Protein AF-A0A1Y2HEK4-F1 (afdb_monomer)

Solvent-accessible surface area (backbone atoms only — not comparable to full-atom values): 7954 Å² total; per-residue (Å²): 134,80,75,84,82,74,80,84,66,57,90,97,34,65,70,44,78,44,82,61,94,47,94,80,39,72,52,54,42,52,39,34,31,44,57,78,89,60,21,28,31,39,42,86,86,43,92,72,69,44,76,23,45,48,81,80,39,46,39,57,55,43,37,32,56,75,63,32,31,31,83,88,78,17,40,64,59,82,72,57,78,45,77,47,75,40,77,90,76,70,33,42,28,27,28,36,86,84,78,69,44,76,39,55,39,51,69,93,55,101,66,96,61,96,49,65,60,35,50,44,32,60,46,44,66,67,54,75,70,57,131

pLDDT: mean 90.43, std 11.0, range [39.25, 98.5]

Organism: NCBI:txid765915

Nearest PDB structures (foldseek):
  7ycx-assembly1_7  TM=5.242E-01  e=2.671E+00  Sus scrofa
  6uq0-assembly1_I  TM=5.332E-01  e=7.698E+00  Saccharomyces cerevisiae S288C
  8hmf-assembly1_D  TM=2.528E-01  e=4.677E+00  Tetrahymena thermophila

Radius of gyration: 17.5 Å; Cα contacts (8 Å, |Δi|>4): 211; chains: 1; bounding box: 34×33×52 Å

Secondary structure (DSSP, 8-state):
------PPPPTT--EEEPPPSSTT-SSS-SEEE--GGG-EEEESSSSS-EEEETTTTHHHHHHHHHS-B-TTTSSBPP--S-EEEETTTTEEEEE-TTT--EEE-S-SS----SSTTHHHHHHHHHHTT--

Structure (mmCIF, N/CA/C/O backbone):
data_AF-A0A1Y2HEK4-F1
#
_entry.id   AF-A0A1Y2HEK4-F1
#
loop_
_atom_site.group_PDB
_atom_site.id
_atom_site.type_symbol
_atom_site.label_atom_id
_atom_site.label_alt_id
_atom_site.label_comp_id
_atom_site.label_asym_id
_atom_site.label_entity_id
_atom_site.label_seq_id
_atom_site.pdbx_PDB_ins_code
_atom_site.Cartn_x
_atom_site.Cartn_y
_atom_site.Cartn_z
_ato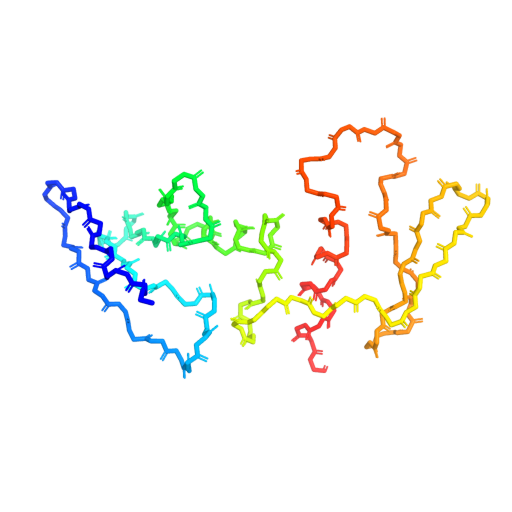m_site.occupancy
_atom_site.B_iso_or_equiv
_atom_site.auth_seq_id
_atom_site.auth_comp_id
_atom_site.auth_asym_id
_atom_site.auth_atom_id
_atom_site.pdbx_PDB_model_num
ATOM 1 N N . MET A 1 1 ? 0.421 -23.798 14.516 1.00 39.25 1 MET A N 1
ATOM 2 C CA . MET A 1 1 ? -0.186 -23.308 15.768 1.00 39.25 1 MET A CA 1
ATOM 3 C C . MET A 1 1 ? 0.133 -21.825 15.873 1.00 39.25 1 MET A C 1
ATOM 5 O O . MET A 1 1 ? 1.225 -21.485 16.291 1.00 39.25 1 MET A O 1
ATOM 9 N N . HIS A 1 2 ? -0.739 -20.948 15.365 1.00 45.09 2 HIS A N 1
ATOM 10 C CA . HIS A 1 2 ? -0.623 -19.518 15.661 1.00 45.09 2 HIS A CA 1
ATOM 11 C C . HIS A 1 2 ? -1.298 -19.328 17.012 1.00 45.09 2 HIS A C 1
ATOM 13 O O . HIS A 1 2 ? -2.526 -19.364 17.099 1.00 45.09 2 HIS A O 1
ATOM 19 N N . GLU A 1 3 ? -0.486 -19.236 18.057 1.00 46.34 3 GLU A N 1
ATOM 20 C CA . GLU A 1 3 ? -0.937 -18.844 19.382 1.00 46.34 3 GLU A CA 1
ATOM 21 C C . GLU A 1 3 ? -1.770 -17.568 19.244 1.00 46.34 3 GLU A C 1
ATOM 23 O O . GLU A 1 3 ? -1.384 -16.616 18.558 1.00 46.34 3 GLU A O 1
ATOM 28 N N . SER A 1 4 ? -2.981 -17.589 19.787 1.00 62.91 4 SER A N 1
ATOM 29 C CA . SER A 1 4 ? -3.934 -16.493 19.669 1.00 62.91 4 SER A CA 1
ATOM 30 C C . SER A 1 4 ? -3.467 -15.312 20.516 1.00 62.91 4 SER A C 1
ATOM 32 O O . SER A 1 4 ? -3.939 -15.131 21.632 1.00 62.91 4 SER A O 1
ATOM 34 N N . TYR A 1 5 ? -2.544 -14.512 19.976 1.00 69.94 5 TYR A N 1
ATOM 35 C CA . TYR A 1 5 ? -2.108 -13.258 20.580 1.00 69.94 5 TYR A CA 1
ATOM 36 C C . TYR A 1 5 ? -3.322 -12.349 20.820 1.00 69.94 5 TYR A C 1
ATOM 38 O O . TYR A 1 5 ? -4.043 -11.955 19.889 1.00 69.94 5 TYR A O 1
ATOM 46 N N . VAL A 1 6 ? -3.559 -12.054 22.097 1.00 75.44 6 VAL A N 1
ATOM 47 C CA . VAL A 1 6 ? -4.526 -11.062 22.559 1.00 75.44 6 VAL A CA 1
ATOM 48 C C . VAL A 1 6 ? -3.716 -9.832 22.965 1.00 75.44 6 VAL A C 1
ATOM 50 O O . VAL A 1 6 ? -2.926 -9.924 23.902 1.00 75.44 6 VAL A O 1
ATOM 53 N N . PRO A 1 7 ? -3.857 -8.696 22.266 1.00 76.94 7 PRO A N 1
ATOM 54 C CA . PRO A 1 7 ? -3.111 -7.499 22.607 1.00 76.94 7 PRO A CA 1
ATOM 55 C C . PRO A 1 7 ? -3.595 -6.922 23.936 1.00 76.94 7 PRO A C 1
ATOM 57 O O . PRO A 1 7 ? -4.773 -7.016 24.281 1.00 76.94 7 PRO A O 1
ATOM 60 N N . GLU A 1 8 ? -2.695 -6.263 24.655 1.00 73.94 8 GLU A N 1
ATOM 61 C CA . GLU A 1 8 ? -3.034 -5.600 25.910 1.00 73.94 8 GLU A CA 1
ATOM 62 C C . GLU A 1 8 ? -4.029 -4.450 25.681 1.00 73.94 8 GLU A C 1
ATOM 64 O O . GLU A 1 8 ? -3.874 -3.605 24.784 1.00 73.94 8 GLU A O 1
ATOM 69 N N . ALA A 1 9 ? -5.073 -4.405 26.510 1.00 69.00 9 ALA A N 1
ATOM 70 C CA . ALA A 1 9 ? -6.017 -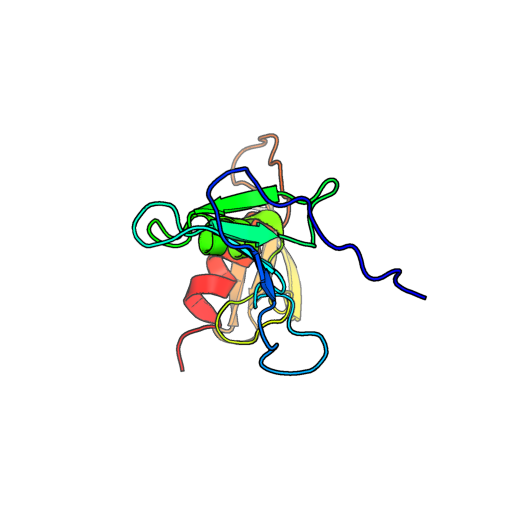3.299 26.519 1.00 69.00 9 ALA A CA 1
ATOM 71 C C . ALA A 1 9 ? -5.354 -2.059 27.140 1.00 69.00 9 ALA A C 1
ATOM 73 O O . ALA A 1 9 ? -4.778 -2.127 28.224 1.00 69.00 9 ALA A O 1
ATOM 74 N N . LYS A 1 10 ? -5.463 -0.897 26.482 1.00 68.88 10 LYS A N 1
ATOM 75 C CA . LYS A 1 10 ? -5.090 0.372 27.124 1.00 68.88 10 LYS A CA 1
ATOM 76 C C . LYS A 1 10 ? -6.151 0.730 28.177 1.00 68.88 10 LYS A C 1
ATOM 78 O O . LYS A 1 10 ? -7.342 0.622 27.857 1.00 68.88 10 LYS A O 1
ATOM 83 N N . PRO A 1 11 ? -5.762 1.210 29.375 1.00 66.25 11 PRO A N 1
ATOM 84 C CA . PRO A 1 11 ? -6.706 1.668 30.392 1.00 66.25 11 PRO A CA 1
ATOM 85 C C . PRO A 1 11 ? -7.710 2.673 29.812 1.00 66.25 11 PRO A C 1
ATOM 87 O O . PRO A 1 11 ? -7.324 3.609 29.113 1.00 66.25 11 PRO A O 1
ATOM 90 N N . GLY A 1 12 ? -9.002 2.457 30.064 1.00 70.00 12 GLY A N 1
ATOM 91 C CA . GLY A 1 12 ? -10.077 3.325 29.568 1.00 70.00 12 GLY A CA 1
ATOM 92 C C . GLY A 1 12 ? -10.452 3.139 28.091 1.00 70.00 12 GLY A C 1
ATOM 93 O O . GLY A 1 12 ? -11.235 3.927 27.565 1.00 70.00 12 GLY A O 1
ATOM 94 N N . THR A 1 13 ? -9.929 2.115 27.404 1.00 74.56 13 THR A N 1
ATOM 95 C CA . THR A 1 13 ? -10.353 1.767 26.040 1.00 74.56 13 THR A CA 1
ATOM 96 C C . THR A 1 13 ? -10.854 0.334 25.968 1.00 74.56 13 THR A C 1
ATOM 98 O O . THR A 1 13 ? -10.175 -0.592 26.402 1.00 74.56 13 THR A O 1
ATOM 101 N N . GLU A 1 14 ? -12.032 0.147 25.384 1.00 81.25 14 GLU A N 1
ATOM 102 C CA . GLU A 1 14 ? -12.569 -1.184 25.120 1.00 81.25 14 GLU A CA 1
ATOM 103 C C . GLU A 1 14 ? -11.818 -1.823 23.947 1.00 81.25 14 GLU A C 1
ATOM 105 O O . GLU A 1 14 ? -11.676 -1.209 22.882 1.00 81.25 14 GLU A O 1
ATOM 110 N N . LEU A 1 15 ? -11.308 -3.038 24.160 1.00 88.62 15 LEU A N 1
ATOM 111 C CA . LEU A 1 15 ? -10.680 -3.867 23.139 1.00 88.62 15 LEU A CA 1
ATOM 112 C C . LEU A 1 15 ? -11.737 -4.799 22.540 1.00 88.62 15 LEU A C 1
ATOM 114 O O . LEU A 1 15 ? -12.314 -5.622 23.242 1.00 88.62 15 LEU A O 1
ATOM 118 N N . ALA A 1 16 ? -11.951 -4.702 21.233 1.00 89.12 16 ALA A N 1
ATOM 119 C CA . ALA A 1 16 ? -12.940 -5.490 20.514 1.00 89.12 16 ALA A CA 1
ATOM 120 C C . ALA A 1 16 ? -12.279 -6.336 19.422 1.00 89.12 16 ALA A C 1
ATOM 122 O O . ALA A 1 16 ? -11.499 -5.830 18.602 1.00 89.12 16 ALA A O 1
ATOM 123 N N . ARG A 1 17 ? -12.637 -7.623 19.374 1.00 90.94 17 ARG A N 1
ATOM 124 C CA . ARG A 1 17 ? -12.243 -8.517 18.283 1.00 90.94 17 ARG A CA 1
ATOM 125 C C . ARG A 1 17 ? -13.180 -8.330 17.091 1.00 90.94 17 ARG A C 1
ATOM 127 O O . ARG A 1 17 ? -14.396 -8.353 17.240 1.00 90.94 17 ARG A O 1
ATOM 134 N N . GLY A 1 18 ? -12.616 -8.112 15.909 1.00 83.81 18 GLY A N 1
ATOM 135 C CA . GLY A 1 18 ? -13.356 -8.028 14.655 1.00 83.81 18 GLY A CA 1
ATOM 136 C C . GLY A 1 18 ? -13.553 -9.392 13.998 1.00 83.81 18 GLY A C 1
ATOM 137 O O . GLY A 1 18 ? -12.688 -10.262 14.088 1.00 83.81 18 GLY A O 1
ATOM 138 N N . GLU A 1 19 ? -14.666 -9.539 13.284 1.00 90.75 19 GLU A N 1
ATOM 139 C CA . GLU A 1 19 ? -14.893 -10.637 12.346 1.00 90.75 19 GLU A CA 1
ATOM 140 C C . GLU A 1 19 ? -14.198 -10.338 11.010 1.00 90.75 19 GLU A C 1
ATOM 142 O O . GLU A 1 19 ? -14.232 -9.205 10.517 1.00 90.75 19 GLU A O 1
ATOM 147 N N . LEU A 1 20 ? -13.522 -11.342 10.449 1.00 93.62 20 LEU A N 1
ATOM 148 C CA . LEU A 1 20 ? -12.879 -11.232 9.140 1.00 93.62 20 LEU A CA 1
ATOM 149 C C . LEU A 1 20 ? -13.923 -11.389 8.037 1.00 93.62 20 LEU A C 1
ATOM 151 O O . LEU A 1 20 ? -14.859 -12.167 8.179 1.00 93.62 20 LEU A O 1
ATOM 155 N N . ARG A 1 21 ? -13.719 -10.721 6.896 1.00 94.19 21 ARG A N 1
ATOM 156 C CA . ARG A 1 21 ? -14.613 -10.886 5.736 1.00 94.19 21 ARG A CA 1
ATOM 157 C C . ARG A 1 21 ? -14.564 -12.305 5.166 1.00 94.19 21 ARG A C 1
ATOM 159 O O . ARG A 1 21 ? -15.547 -12.775 4.609 1.00 94.19 21 ARG A O 1
ATOM 166 N N . PHE A 1 22 ? -13.401 -12.944 5.264 1.00 94.81 22 PHE A N 1
ATOM 167 C CA . PHE A 1 22 ? -13.133 -14.313 4.833 1.00 94.81 22 PHE A CA 1
ATOM 168 C C . PHE A 1 22 ? -11.839 -14.832 5.501 1.00 94.81 22 PHE A C 1
ATOM 170 O O . PHE A 1 22 ? -11.030 -14.028 5.992 1.00 94.81 22 PHE A O 1
ATOM 177 N N . PRO A 1 23 ? -11.601 -16.158 5.527 1.00 94.62 23 PRO A N 1
ATOM 178 C CA . PRO A 1 23 ? -10.352 -16.727 6.034 1.00 94.62 23 PRO A CA 1
ATOM 179 C C . PRO A 1 23 ? -9.126 -16.204 5.271 1.00 94.62 23 PRO A C 1
ATOM 181 O O . PRO A 1 23 ? -9.040 -16.337 4.056 1.00 94.62 23 PRO A O 1
ATOM 184 N N . GLY A 1 24 ? -8.163 -15.613 5.984 1.00 93.38 24 GLY A N 1
ATOM 185 C CA . GLY A 1 24 ? -6.944 -15.057 5.378 1.00 93.38 24 GLY A CA 1
ATOM 186 C C . GLY A 1 24 ? -7.023 -13.581 4.971 1.00 93.38 24 GLY A C 1
ATOM 187 O O . GLY A 1 24 ? -6.048 -13.062 4.441 1.00 93.38 24 GLY A O 1
ATOM 188 N N . ASP A 1 25 ? -8.124 -12.877 5.255 1.00 96.38 25 ASP A N 1
ATOM 189 C CA . ASP A 1 25 ? -8.239 -11.431 5.012 1.00 96.38 25 ASP A CA 1
ATOM 190 C C . ASP A 1 25 ? -7.202 -10.637 5.821 1.00 96.38 25 ASP A C 1
ATOM 192 O O . ASP A 1 25 ? -7.370 -10.406 7.017 1.00 96.38 25 ASP A O 1
ATOM 196 N N . LEU A 1 26 ? -6.120 -10.216 5.171 1.00 96.44 26 LEU A N 1
ATOM 197 C CA . LEU A 1 26 ? -5.004 -9.478 5.758 1.00 96.44 26 LEU A CA 1
ATOM 198 C C . LEU A 1 26 ? -5.336 -8.013 6.053 1.00 96.44 26 LEU A C 1
ATOM 200 O O . LEU A 1 26 ? -4.625 -7.394 6.842 1.00 96.44 26 LEU A O 1
ATOM 204 N N . TYR A 1 27 ? -6.388 -7.460 5.440 1.00 96.62 27 TYR A N 1
ATOM 205 C CA . TYR A 1 27 ? -6.742 -6.053 5.615 1.00 96.62 27 TYR A CA 1
ATOM 206 C C . TYR A 1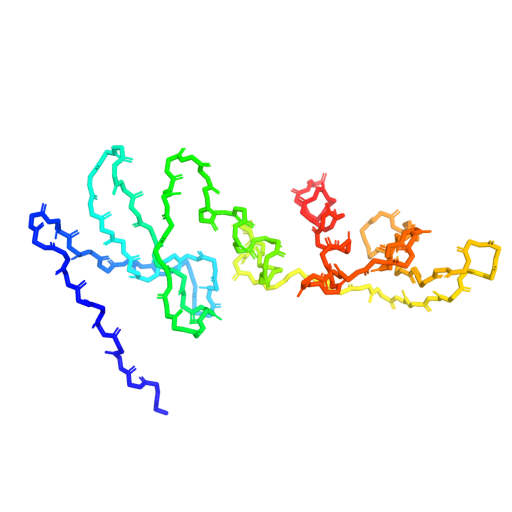 27 ? -7.653 -5.814 6.815 1.00 96.62 27 TYR A C 1
ATOM 208 O O . TYR A 1 27 ? -7.536 -4.784 7.472 1.00 96.62 27 TYR A O 1
ATOM 216 N N . THR A 1 28 ? -8.600 -6.712 7.089 1.00 95.94 28 THR A N 1
ATOM 217 C CA . THR A 1 28 ? -9.544 -6.480 8.186 1.00 95.94 28 THR A CA 1
ATOM 218 C C . THR A 1 28 ? -8.833 -6.619 9.533 1.00 95.94 28 THR A C 1
ATOM 220 O O . THR A 1 28 ? -8.288 -7.685 9.833 1.00 95.94 28 THR A O 1
ATOM 223 N N . PRO A 1 29 ? -8.847 -5.575 10.386 1.00 94.69 29 PRO A N 1
ATOM 224 C CA . PRO A 1 29 ? -8.191 -5.650 11.678 1.00 94.69 29 PRO A CA 1
ATOM 225 C C . PRO A 1 29 ? -8.920 -6.637 12.578 1.00 94.69 29 PRO A C 1
ATOM 227 O O . PRO A 1 29 ? -10.111 -6.471 12.869 1.00 94.69 29 PRO A O 1
ATOM 230 N N . LEU A 1 30 ? -8.170 -7.626 13.063 1.00 93.44 30 LEU A N 1
ATOM 231 C CA . LEU A 1 30 ? -8.668 -8.605 14.024 1.00 93.44 30 LEU A CA 1
ATOM 232 C C . LEU A 1 30 ? -8.942 -7.963 15.385 1.00 93.44 30 LEU A C 1
ATOM 234 O O . LEU A 1 30 ? -9.852 -8.386 16.081 1.00 93.44 30 LEU A O 1
ATOM 238 N N . TRP A 1 31 ? -8.192 -6.918 15.734 1.00 94.31 31 TRP A N 1
ATOM 239 C CA . TRP A 1 31 ? -8.344 -6.180 16.980 1.00 94.31 31 TRP A CA 1
ATOM 240 C C . TRP A 1 31 ? -8.526 -4.690 16.705 1.00 94.31 31 TRP A C 1
ATOM 242 O O . TRP A 1 31 ? -7.796 -4.078 15.918 1.00 94.31 31 TRP A O 1
ATOM 252 N N . LYS A 1 32 ? -9.531 -4.114 17.359 1.00 94.44 32 LYS A N 1
ATOM 253 C CA . LYS A 1 32 ? -9.881 -2.694 17.325 1.00 94.44 32 LYS A CA 1
ATOM 254 C C . LYS A 1 32 ? -10.002 -2.202 18.760 1.00 94.44 32 LYS A C 1
ATOM 256 O O . LYS A 1 32 ? -10.433 -2.957 19.624 1.00 94.44 32 LYS A O 1
ATOM 261 N N . ARG A 1 33 ? -9.649 -0.946 19.016 1.00 93.44 33 ARG A N 1
ATOM 262 C CA . ARG A 1 33 ? -9.845 -0.342 20.338 1.00 93.44 33 ARG A CA 1
ATOM 263 C C . ARG A 1 33 ? -10.240 1.119 20.258 1.00 93.44 33 ARG A C 1
ATOM 265 O O . ARG A 1 33 ? -10.053 1.765 19.223 1.00 93.44 33 ARG A O 1
ATOM 272 N N . GLY A 1 34 ? -10.728 1.628 21.382 1.00 90.06 34 GLY A N 1
ATOM 273 C CA . GLY A 1 34 ? -11.101 3.027 21.538 1.00 90.06 34 GLY A CA 1
ATOM 274 C C . GLY A 1 34 ? -12.369 3.395 20.769 1.00 90.06 34 GLY A C 1
ATOM 275 O O . GLY A 1 34 ? -12.924 2.623 19.986 1.00 90.06 34 GLY A O 1
ATOM 276 N N . THR A 1 35 ? -12.840 4.615 20.997 1.00 86.19 35 THR A N 1
ATOM 277 C CA . THR A 1 35 ? -14.107 5.106 20.456 1.00 86.19 35 THR A CA 1
ATOM 278 C C . THR A 1 35 ? -13.896 6.397 19.679 1.00 86.19 35 THR A C 1
ATOM 280 O O . THR A 1 35 ? -12.917 7.127 19.862 1.00 86.19 35 THR A O 1
ATOM 283 N N . ALA A 1 36 ? -14.827 6.681 18.768 1.00 83.44 36 ALA A N 1
ATOM 284 C CA . ALA A 1 36 ? -14.858 7.912 17.993 1.00 83.44 36 ALA A CA 1
ATOM 285 C C . ALA A 1 36 ? -13.467 8.322 17.456 1.00 83.44 36 ALA A C 1
ATOM 287 O O . ALA A 1 36 ? -12.919 7.647 16.589 1.00 83.44 36 ALA A O 1
ATOM 288 N N . ARG A 1 37 ? -12.937 9.484 17.875 1.00 83.44 37 ARG A N 1
ATOM 289 C CA . ARG A 1 37 ? -11.694 10.071 17.332 1.00 83.44 37 ARG A CA 1
ATOM 290 C C . ARG A 1 37 ? -10.442 9.247 17.633 1.00 83.44 37 ARG A C 1
ATOM 292 O O . ARG A 1 37 ? -9.510 9.302 16.842 1.00 83.44 37 ARG A O 1
ATOM 299 N N . ASN A 1 38 ? -10.489 8.424 18.674 1.00 86.38 38 ASN A N 1
ATOM 300 C CA . ASN A 1 38 ? -9.377 7.591 19.119 1.00 86.38 38 ASN A CA 1
ATOM 301 C C . ASN A 1 38 ? -9.566 6.125 18.706 1.00 86.38 38 ASN A C 1
ATOM 303 O O . ASN A 1 38 ? -8.969 5.235 19.301 1.00 86.38 38 ASN A O 1
ATOM 307 N N . LYS A 1 39 ? -10.434 5.857 17.719 1.00 91.75 39 LYS A N 1
ATOM 308 C CA . LYS A 1 39 ? -10.626 4.506 17.196 1.00 91.75 39 LYS A CA 1
ATOM 309 C C . LYS A 1 39 ? -9.367 4.062 16.458 1.00 91.75 39 LYS A C 1
ATOM 311 O O . LYS A 1 39 ? -9.016 4.628 15.418 1.00 91.75 39 LYS A O 1
ATOM 316 N N . GLU A 1 40 ? -8.736 3.020 16.972 1.00 95.25 40 GLU A N 1
ATOM 317 C CA . GLU A 1 40 ? -7.516 2.437 16.430 1.00 95.25 40 GLU A CA 1
ATOM 318 C C . GLU A 1 40 ? -7.752 1.001 15.960 1.00 95.25 40 GLU A C 1
ATOM 320 O O . GLU A 1 40 ? -8.606 0.275 16.477 1.00 95.25 40 GLU A O 1
ATOM 325 N N . ALA A 1 41 ? -6.969 0.599 14.968 1.00 95.69 41 ALA A N 1
ATOM 326 C CA . ALA A 1 41 ? -6.921 -0.746 14.426 1.00 95.69 41 ALA A CA 1
ATOM 327 C C . ALA A 1 41 ? -5.488 -1.270 14.512 1.00 95.69 41 ALA A C 1
ATOM 329 O O . ALA A 1 41 ? -4.538 -0.542 14.213 1.00 95.69 41 AL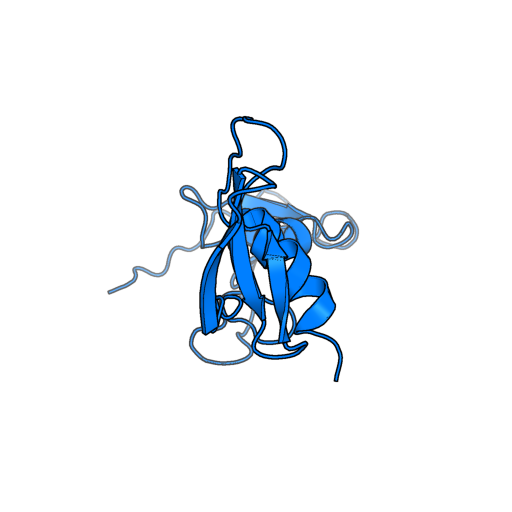A A O 1
ATOM 330 N N . MET A 1 42 ? -5.342 -2.525 14.927 1.00 95.69 42 MET A N 1
ATOM 331 C CA . MET A 1 42 ? -4.039 -3.167 15.050 1.00 95.69 42 MET A CA 1
ATOM 332 C C . MET A 1 42 ? -3.611 -3.785 13.715 1.00 95.69 42 MET A C 1
ATOM 334 O O . MET A 1 42 ? -4.368 -4.535 13.091 1.00 95.69 42 MET A O 1
ATOM 338 N N . CYS A 1 43 ? -2.391 -3.488 13.276 1.00 96.25 43 CYS A N 1
ATOM 339 C CA . CYS A 1 43 ? -1.729 -4.201 12.193 1.00 96.25 43 CYS A CA 1
ATOM 340 C C . CYS A 1 43 ? -1.003 -5.422 12.762 1.00 96.25 43 CYS A C 1
ATOM 342 O O . CYS A 1 43 ? -0.103 -5.282 13.585 1.00 96.25 43 CYS A O 1
ATOM 344 N N . ARG A 1 44 ? -1.384 -6.610 12.287 1.00 92.62 44 ARG A N 1
ATOM 345 C CA . ARG A 1 44 ? -0.782 -7.902 12.659 1.00 92.62 44 ARG A CA 1
ATOM 346 C C . ARG A 1 44 ? 0.386 -8.331 11.763 1.00 92.62 44 ARG A C 1
ATOM 348 O O . ARG A 1 44 ? 0.897 -9.430 11.915 1.00 92.62 44 ARG A O 1
ATOM 355 N N . LEU A 1 45 ? 0.726 -7.513 10.766 1.00 94.62 45 LEU A N 1
ATOM 356 C CA . LEU A 1 45 ? 1.813 -7.782 9.817 1.00 94.62 45 LEU A CA 1
ATOM 357 C C . LEU A 1 45 ? 3.126 -7.103 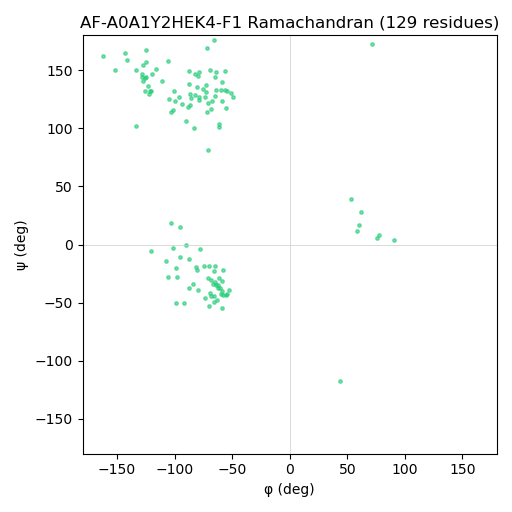10.238 1.00 94.62 45 LEU A C 1
ATOM 359 O O . LEU A 1 45 ? 4.168 -7.372 9.647 1.00 94.62 45 LEU A O 1
ATOM 363 N N . CYS A 1 46 ? 3.082 -6.214 11.236 1.00 94.00 46 CYS A N 1
ATOM 364 C CA . CYS A 1 46 ? 4.270 -5.600 11.817 1.00 94.00 46 CYS A CA 1
ATOM 365 C C . CYS A 1 46 ? 4.835 -6.466 12.949 1.00 94.00 46 CYS A C 1
ATOM 367 O O . CYS A 1 46 ? 4.059 -6.907 13.795 1.00 94.00 46 CYS A O 1
ATOM 369 N N . PRO A 1 47 ? 6.166 -6.624 13.018 1.00 91.12 47 PRO A N 1
ATOM 370 C CA . PRO A 1 47 ? 6.863 -7.055 14.221 1.00 91.12 47 PRO A CA 1
ATOM 371 C C . PRO A 1 47 ? 7.519 -5.847 14.932 1.00 91.12 47 PRO A C 1
ATOM 373 O O . PRO A 1 47 ? 8.433 -5.242 14.366 1.00 91.12 47 PRO A O 1
ATOM 376 N N . PRO A 1 48 ? 7.116 -5.466 16.159 1.00 91.31 48 PRO A N 1
ATOM 377 C CA . PRO A 1 48 ? 5.911 -5.890 16.879 1.00 91.31 48 PRO A CA 1
ATOM 378 C C . PRO A 1 48 ? 4.637 -5.282 16.270 1.00 91.31 48 PRO A C 1
ATOM 380 O O . PRO A 1 48 ? 4.707 -4.368 15.441 1.00 91.31 48 PRO A O 1
ATOM 383 N N . GLU A 1 49 ? 3.471 -5.762 16.701 1.00 92.19 49 GLU A N 1
ATOM 384 C CA . GLU A 1 49 ? 2.178 -5.246 16.266 1.00 92.19 49 GLU A CA 1
ATOM 385 C C . GLU A 1 49 ? 2.035 -3.752 16.585 1.00 92.19 49 GLU A C 1
ATOM 387 O O . GLU A 1 49 ? 2.413 -3.265 17.652 1.00 92.19 49 GLU A O 1
ATOM 392 N N . GLN A 1 50 ? 1.440 -3.004 15.654 1.00 94.38 50 GLN A N 1
ATOM 393 C CA . GLN A 1 50 ? 1.284 -1.553 15.774 1.00 94.38 50 GLN A CA 1
ATOM 394 C C . GLN A 1 50 ? -0.175 -1.135 15.638 1.00 94.38 50 GLN A C 1
ATOM 396 O O . GLN A 1 50 ? -0.942 -1.703 14.860 1.00 94.38 50 GLN A O 1
ATOM 401 N N . TRP A 1 51 ? -0.558 -0.112 16.396 1.00 94.88 51 TRP A N 1
ATOM 402 C CA . TRP A 1 51 ? -1.903 0.452 16.388 1.00 94.88 51 TRP A CA 1
ATOM 403 C C . TRP A 1 51 ? -1.936 1.727 15.558 1.00 94.88 51 TRP A C 1
ATOM 405 O O . TRP A 1 51 ? -1.107 2.614 15.745 1.00 94.88 51 TRP A O 1
ATOM 415 N N . PHE A 1 52 ? -2.924 1.839 14.675 1.00 96.00 52 PHE A N 1
ATOM 416 C CA . PHE A 1 52 ? -3.077 2.996 13.801 1.00 96.00 52 PHE A CA 1
ATOM 417 C C . PHE A 1 52 ? -4.479 3.581 13.903 1.00 96.00 52 PHE A C 1
ATOM 419 O O . PHE A 1 52 ? -5.474 2.854 13.937 1.00 96.00 52 PHE A O 1
ATOM 426 N N . CYS A 1 53 ? -4.568 4.912 13.889 1.00 94.31 53 CYS A N 1
ATOM 427 C CA . CYS A 1 53 ? -5.847 5.611 13.890 1.00 94.31 53 CYS A CA 1
ATOM 428 C C . CYS A 1 53 ? -6.636 5.322 12.604 1.00 94.31 53 CYS A C 1
ATOM 430 O O . CYS A 1 53 ? -6.152 5.508 11.483 1.00 94.31 53 CYS A O 1
ATOM 432 N N . VAL A 1 54 ? -7.886 4.892 12.767 1.00 92.75 54 VAL A N 1
ATOM 433 C CA . VAL A 1 54 ? -8.771 4.547 11.649 1.00 92.75 54 VAL A CA 1
ATOM 434 C C . VAL A 1 54 ? -9.376 5.801 11.022 1.00 92.75 54 VAL A C 1
ATOM 436 O O . VAL A 1 54 ? -9.477 5.885 9.802 1.00 92.75 54 VAL A O 1
ATOM 439 N N . LYS A 1 55 ? -9.749 6.803 11.831 1.00 91.50 55 LYS A N 1
ATOM 440 C CA . LYS A 1 55 ? -10.479 7.990 11.346 1.00 91.50 55 LYS A CA 1
ATOM 441 C C . LYS A 1 55 ? -9.711 8.824 10.327 1.00 91.50 55 LYS A C 1
ATOM 443 O O . LYS A 1 55 ? -10.324 9.377 9.424 1.00 91.50 55 LYS A O 1
ATOM 448 N N . ILE A 1 56 ? -8.392 8.905 10.467 1.00 93.06 56 ILE A N 1
ATOM 449 C CA . ILE A 1 56 ? -7.522 9.638 9.535 1.00 93.06 56 ILE A CA 1
ATOM 450 C C . ILE A 1 56 ? -6.918 8.722 8.462 1.00 93.06 56 ILE A C 1
ATOM 452 O O . ILE A 1 56 ? -5.953 9.086 7.802 1.00 93.06 56 ILE A O 1
ATOM 456 N N . SER A 1 57 ? -7.461 7.511 8.301 1.00 94.94 57 SER A N 1
ATOM 457 C CA . SER A 1 57 ? -6.985 6.500 7.351 1.00 94.94 57 SER A CA 1
ATOM 458 C C . SER A 1 57 ? -5.534 6.042 7.559 1.00 94.94 57 SER A C 1
ATOM 460 O O . SER A 1 57 ? -4.982 5.398 6.671 1.00 94.94 57 SER A O 1
ATOM 462 N N . ALA A 1 58 ? -4.912 6.292 8.719 1.00 96.75 58 ALA A N 1
ATOM 463 C CA . ALA A 1 58 ? -3.525 5.886 8.970 1.00 96.75 58 ALA A CA 1
ATOM 464 C C . ALA A 1 58 ? -3.346 4.366 8.824 1.00 96.75 58 ALA A C 1
ATOM 466 O O . ALA A 1 58 ? -2.391 3.918 8.198 1.00 96.75 58 ALA A O 1
ATOM 467 N N . TYR A 1 59 ? -4.314 3.581 9.311 1.00 96.94 59 TYR A N 1
ATOM 468 C CA . TYR A 1 59 ? -4.334 2.124 9.141 1.00 96.94 59 TYR A CA 1
ATOM 469 C C . TYR A 1 59 ? -4.364 1.692 7.664 1.00 96.94 59 TYR A C 1
ATOM 471 O O . TYR A 1 59 ? -3.633 0.792 7.255 1.00 96.94 59 TYR A O 1
ATOM 479 N N . TRP A 1 60 ? -5.181 2.366 6.849 1.00 96.62 60 TRP A N 1
ATOM 480 C CA . TRP A 1 60 ? -5.302 2.085 5.418 1.00 96.62 60 TRP A CA 1
ATOM 481 C C . TRP A 1 60 ? -4.004 2.403 4.669 1.00 96.62 60 TRP A C 1
ATOM 483 O O . TRP A 1 60 ? -3.491 1.547 3.950 1.00 96.62 60 TRP A O 1
ATOM 493 N N . TYR A 1 61 ? -3.440 3.599 4.890 1.00 96.69 61 TYR A N 1
ATOM 494 C CA . TYR A 1 61 ? -2.162 4.011 4.298 1.00 96.69 61 TYR A CA 1
ATOM 495 C C . TYR A 1 61 ? -1.041 3.046 4.687 1.00 96.69 61 TYR A C 1
ATOM 497 O O . TYR A 1 61 ? -0.247 2.644 3.839 1.00 96.69 61 TYR A O 1
ATOM 505 N N . HIS A 1 62 ? -0.996 2.651 5.959 1.00 97.31 62 HIS A N 1
ATOM 506 C CA . HIS A 1 62 ? -0.011 1.707 6.456 1.00 97.31 62 HIS A CA 1
ATOM 507 C C . HIS A 1 62 ? -0.095 0.367 5.710 1.00 97.31 62 HIS A C 1
ATOM 509 O O . HIS A 1 62 ? 0.880 -0.047 5.089 1.00 97.31 62 HIS A O 1
ATOM 515 N N . LEU A 1 63 ? -1.264 -0.277 5.667 1.00 97.31 63 LEU A N 1
ATOM 516 C CA . LEU A 1 63 ? -1.406 -1.559 4.972 1.00 97.31 63 LEU A CA 1
ATOM 517 C C . LEU A 1 63 ? -1.127 -1.471 3.466 1.00 97.31 63 LEU A C 1
ATOM 519 O O . LEU A 1 63 ? -0.512 -2.381 2.914 1.00 97.31 63 LEU A O 1
ATOM 523 N N . HIS A 1 64 ? -1.531 -0.387 2.800 1.00 96.75 64 HIS A N 1
ATOM 524 C CA . HIS A 1 64 ? -1.306 -0.227 1.358 1.00 96.75 64 HIS A CA 1
ATOM 525 C C . HIS A 1 64 ? 0.164 -0.017 1.009 1.00 96.75 64 HIS A C 1
ATOM 527 O O . HIS A 1 64 ? 0.636 -0.579 0.025 1.00 96.75 64 HIS A O 1
ATOM 533 N N . PHE A 1 65 ? 0.885 0.795 1.784 1.00 95.44 65 PHE A N 1
ATOM 534 C CA . PHE A 1 65 ? 2.215 1.271 1.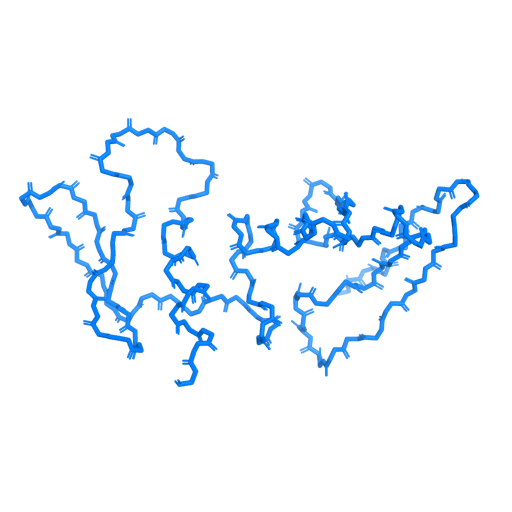391 1.00 95.44 65 PHE A CA 1
ATOM 535 C C . PHE A 1 65 ? 3.373 0.634 2.160 1.00 95.44 65 PHE A C 1
ATOM 537 O O . PHE A 1 65 ? 4.509 0.765 1.710 1.00 95.44 65 PHE A O 1
ATOM 544 N N . LEU A 1 66 ? 3.108 -0.053 3.276 1.00 96.56 66 LEU A N 1
ATOM 545 C CA . LEU A 1 66 ? 4.114 -0.828 4.017 1.00 96.56 66 LEU A CA 1
ATOM 546 C C . LEU A 1 66 ? 3.951 -2.337 3.824 1.00 96.56 66 LEU A C 1
ATOM 548 O O . LEU A 1 66 ? 4.942 -3.054 3.878 1.00 96.56 66 LEU A O 1
ATOM 552 N N . HIS A 1 67 ? 2.731 -2.812 3.567 1.00 97.12 67 HIS A N 1
ATOM 553 C CA . HIS A 1 67 ? 2.451 -4.245 3.430 1.00 97.12 67 HIS A CA 1
ATOM 554 C C . HIS A 1 67 ? 1.863 -4.645 2.074 1.00 97.12 67 HIS A C 1
ATOM 556 O O . HIS A 1 67 ? 1.664 -5.831 1.826 1.00 97.12 67 HIS A O 1
ATOM 562 N N . GLY A 1 68 ? 1.555 -3.682 1.204 1.00 97.31 68 GLY A N 1
ATOM 563 C CA . GLY A 1 68 ? 1.004 -3.965 -0.115 1.00 97.31 68 GLY A CA 1
ATOM 564 C C . GLY A 1 68 ? -0.350 -4.667 -0.082 1.00 97.31 68 GLY A C 1
ATOM 565 O O . GLY A 1 68 ? -0.649 -5.412 -1.005 1.00 97.31 68 GLY A O 1
ATOM 566 N N . VAL A 1 69 ? -1.166 -4.481 0.959 1.00 97.69 69 VAL A N 1
ATOM 567 C CA . VAL A 1 69 ? -2.463 -5.161 1.103 1.00 97.69 69 VAL A CA 1
ATOM 568 C C . VAL A 1 69 ? -3.595 -4.278 0.593 1.00 97.69 69 VAL A C 1
ATOM 570 O O . VAL A 1 69 ? -3.774 -3.150 1.045 1.00 97.69 69 VAL A O 1
ATOM 573 N N . SER A 1 70 ? -4.420 -4.813 -0.304 1.00 96.31 70 SER A N 1
ATOM 574 C CA . SER A 1 70 ? -5.577 -4.112 -0.857 1.00 96.31 70 SER A CA 1
ATOM 575 C C . SER A 1 70 ? -6.735 -4.051 0.139 1.00 96.31 70 SER A C 1
ATOM 577 O O . SER A 1 70 ? -7.170 -5.060 0.695 1.00 96.31 70 SER A O 1
ATOM 579 N N . SER A 1 71 ? -7.331 -2.867 0.288 1.00 95.12 71 SER A N 1
ATOM 580 C CA . SER A 1 71 ? -8.539 -2.694 1.107 1.00 95.12 71 SER A CA 1
ATOM 581 C C . SER A 1 71 ? -9.770 -3.318 0.457 1.00 95.12 71 SER A C 1
ATOM 583 O O . SER A 1 71 ? -10.680 -3.764 1.153 1.00 95.12 71 SER A O 1
ATOM 585 N N . ALA A 1 72 ? -9.792 -3.376 -0.877 1.00 93.81 72 ALA A N 1
ATOM 586 C CA . ALA A 1 72 ? -10.909 -3.926 -1.633 1.00 93.81 72 ALA A CA 1
ATOM 587 C C . ALA A 1 72 ? -10.949 -5.455 -1.544 1.00 93.81 72 ALA A C 1
ATOM 589 O O . ALA A 1 72 ? -12.004 -6.018 -1.275 1.00 93.81 72 ALA A O 1
ATOM 590 N N . THR A 1 73 ? -9.802 -6.116 -1.723 1.00 94.75 73 THR A N 1
ATOM 591 C CA . THR A 1 73 ? -9.740 -7.584 -1.796 1.00 94.75 73 THR A CA 1
ATOM 592 C C . THR A 1 73 ? -9.328 -8.236 -0.485 1.00 94.75 73 THR A C 1
ATOM 594 O O . THR A 1 73 ? -9.597 -9.411 -0.307 1.00 94.75 73 THR A O 1
ATOM 597 N N . GLY A 1 74 ? -8.682 -7.512 0.436 1.00 95.62 74 GLY A N 1
ATOM 598 C CA . GLY A 1 74 ? -8.182 -8.086 1.689 1.00 95.62 74 GLY A CA 1
ATOM 599 C C . GLY A 1 74 ? -6.918 -8.921 1.562 1.00 95.62 74 GLY A C 1
ATOM 600 O O . GLY A 1 74 ? -6.476 -9.500 2.545 1.00 95.62 74 GLY A O 1
ATOM 601 N N . VAL A 1 75 ? -6.320 -8.973 0.377 1.00 96.31 75 VAL A N 1
ATOM 602 C CA . VAL A 1 75 ? -5.108 -9.747 0.088 1.00 96.31 75 VAL A CA 1
ATOM 603 C C . VAL A 1 75 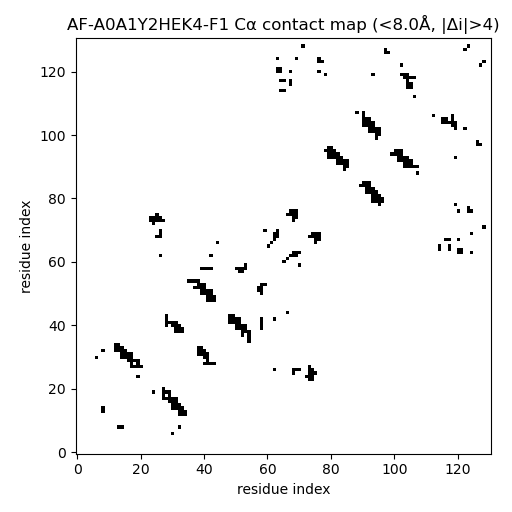? -4.028 -8.834 -0.508 1.00 96.31 75 VAL A C 1
ATOM 605 O O . VAL A 1 75 ? -4.336 -7.685 -0.858 1.00 96.31 75 VAL A O 1
ATOM 608 N N . PRO A 1 76 ? -2.765 -9.292 -0.611 1.00 97.38 76 PRO A N 1
ATOM 609 C CA . PRO A 1 76 ? -1.701 -8.513 -1.232 1.00 97.38 76 PRO A CA 1
ATOM 610 C C . PRO A 1 76 ? -2.041 -8.099 -2.668 1.00 97.38 76 PRO A C 1
ATOM 612 O O . PRO A 1 76 ? -2.755 -8.801 -3.387 1.00 97.38 76 PRO A O 1
ATOM 615 N N . PHE A 1 77 ? -1.531 -6.947 -3.097 1.00 97.00 77 PHE A N 1
ATOM 616 C CA . PHE A 1 77 ? -1.616 -6.520 -4.483 1.00 97.00 77 PHE A CA 1
ATOM 617 C C . PHE A 1 77 ? -0.916 -7.540 -5.376 1.00 97.00 77 PHE A C 1
ATOM 619 O O . PHE A 1 77 ? 0.222 -7.928 -5.122 1.00 97.00 77 PHE A O 1
ATOM 626 N N . THR A 1 78 ? -1.584 -7.924 -6.460 1.00 96.19 78 THR A N 1
ATOM 627 C CA . THR A 1 78 ? -0.975 -8.743 -7.506 1.00 96.19 78 THR A CA 1
ATOM 628 C C . THR A 1 78 ? 0.277 -8.054 -8.044 1.00 96.19 78 THR A C 1
ATOM 630 O O . THR A 1 78 ? 0.250 -6.851 -8.332 1.00 96.19 78 THR A O 1
ATOM 633 N N . GLY A 1 79 ? 1.363 -8.816 -8.166 1.00 96.69 79 GLY A N 1
ATOM 634 C CA . GLY A 1 79 ? 2.610 -8.366 -8.777 1.00 96.69 79 GLY A CA 1
ATOM 635 C C . GLY A 1 79 ? 2.474 -8.077 -10.278 1.00 96.69 79 GLY A C 1
ATOM 636 O O . GLY A 1 79 ? 1.400 -8.276 -10.864 1.00 96.69 79 GLY A O 1
ATOM 637 N N . PRO A 1 80 ? 3.545 -7.576 -10.908 1.00 97.81 80 PRO A N 1
ATOM 638 C CA . PRO A 1 80 ? 3.588 -7.412 -12.354 1.00 97.81 80 PRO A CA 1
ATOM 639 C C . PRO A 1 80 ? 3.519 -8.767 -13.070 1.00 97.81 80 PRO A C 1
ATOM 641 O O . PRO A 1 80 ? 3.998 -9.773 -12.557 1.00 97.81 80 PRO A O 1
ATOM 644 N N . VAL A 1 81 ? 2.926 -8.793 -14.268 1.00 98.25 81 VAL A N 1
ATOM 645 C CA . VAL A 1 81 ? 2.874 -10.018 -15.102 1.00 98.25 81 VAL A CA 1
ATOM 646 C C . VAL A 1 81 ? 4.161 -10.255 -15.883 1.00 98.25 81 VAL A C 1
ATOM 648 O O . VAL A 1 81 ? 4.423 -11.368 -16.322 1.00 98.25 81 VAL A O 1
ATOM 651 N N . ALA A 1 82 ? 4.956 -9.203 -16.051 1.00 98.19 82 ALA A N 1
ATOM 652 C CA . ALA A 1 82 ? 6.274 -9.238 -16.654 1.00 98.19 82 ALA A CA 1
ATOM 653 C C . ALA A 1 82 ? 7.118 -8.109 -16.061 1.00 98.19 82 ALA A C 1
ATOM 655 O O . ALA A 1 82 ? 6.584 -7.054 -15.714 1.00 98.19 82 ALA A O 1
ATOM 656 N N . GLU A 1 83 ? 8.428 -8.304 -15.991 1.00 98.12 83 GLU A N 1
ATOM 657 C CA . GLU A 1 83 ? 9.384 -7.272 -15.596 1.00 98.12 83 GLU A CA 1
ATOM 658 C C . GLU A 1 83 ? 10.373 -7.016 -16.731 1.00 98.12 83 GLU A C 1
ATOM 660 O O . GLU A 1 83 ? 10.719 -7.924 -17.488 1.00 98.12 83 GLU A O 1
ATOM 665 N N . ARG A 1 84 ? 10.827 -5.769 -16.861 1.00 97.50 84 ARG A N 1
ATOM 666 C CA . ARG A 1 84 ? 11.874 -5.379 -17.808 1.00 97.50 84 ARG A CA 1
ATOM 667 C C . ARG A 1 84 ? 12.800 -4.340 -17.198 1.00 97.50 84 ARG A C 1
ATOM 669 O O . ARG A 1 84 ? 12.415 -3.608 -16.288 1.00 97.50 84 ARG A O 1
ATOM 676 N N . TYR A 1 85 ? 13.997 -4.229 -17.758 1.00 97.12 85 TYR A N 1
ATOM 677 C CA . TYR A 1 85 ? 14.897 -3.117 -17.483 1.00 97.12 85 TYR A CA 1
ATOM 678 C C . TYR A 1 85 ? 14.813 -2.088 -18.613 1.00 97.12 85 TYR A C 1
ATOM 680 O O . TYR A 1 85 ? 15.023 -2.424 -19.778 1.00 97.12 85 TYR A O 1
ATOM 688 N N . ASN A 1 86 ? 14.492 -0.841 -18.274 1.00 95.06 86 ASN A N 1
ATOM 689 C CA . ASN A 1 86 ? 14.507 0.277 -19.207 1.00 95.06 86 ASN A CA 1
ATOM 690 C C . ASN A 1 86 ? 15.901 0.918 -19.180 1.00 95.06 86 ASN A C 1
ATOM 692 O O . ASN A 1 86 ? 16.249 1.587 -18.207 1.00 95.06 86 ASN A O 1
ATOM 696 N N . ALA A 1 87 ? 16.698 0.693 -20.228 1.00 94.06 87 ALA A N 1
ATOM 697 C CA . ALA A 1 87 ? 18.085 1.156 -20.295 1.00 94.06 87 ALA A CA 1
ATOM 698 C C . ALA A 1 87 ? 18.212 2.688 -20.363 1.00 94.06 87 ALA A C 1
ATOM 700 O O . ALA A 1 87 ? 19.136 3.241 -19.765 1.00 94.06 87 ALA A O 1
ATOM 701 N N . ASP A 1 88 ? 17.269 3.367 -21.024 1.00 91.94 88 ASP A N 1
ATOM 702 C CA . ASP A 1 88 ? 17.277 4.827 -21.179 1.00 91.94 88 ASP A CA 1
ATOM 703 C C . ASP A 1 88 ? 17.033 5.524 -19.839 1.00 91.94 88 ASP A C 1
ATOM 705 O O . ASP A 1 88 ? 17.725 6.471 -19.468 1.00 91.94 88 ASP A O 1
ATOM 709 N N . LEU A 1 89 ? 16.059 5.017 -19.080 1.00 91.25 89 LEU A N 1
ATOM 710 C CA . LEU A 1 89 ? 15.703 5.543 -17.762 1.00 91.25 89 LEU A CA 1
ATOM 711 C C . LEU A 1 89 ? 16.527 4.925 -16.625 1.00 91.25 89 LEU A C 1
ATOM 713 O O . LEU A 1 89 ? 16.490 5.430 -15.506 1.00 91.25 89 LEU A O 1
ATOM 717 N N . ARG A 1 90 ? 17.263 3.843 -16.901 1.00 92.44 90 ARG A N 1
ATOM 718 C CA . ARG A 1 90 ? 18.026 3.036 -15.936 1.00 92.44 90 ARG A CA 1
ATOM 719 C C . ARG A 1 90 ? 17.201 2.546 -14.740 1.00 92.44 90 ARG A C 1
ATOM 721 O O . ARG A 1 90 ? 17.703 2.496 -13.619 1.00 92.44 90 ARG A O 1
ATOM 728 N N . ILE A 1 91 ? 15.950 2.155 -14.979 1.00 93.88 91 ILE A N 1
ATOM 729 C CA . ILE A 1 91 ? 15.017 1.657 -13.952 1.00 93.88 91 ILE A CA 1
ATOM 730 C C . ILE A 1 91 ? 14.421 0.311 -14.355 1.00 93.88 91 ILE A C 1
ATOM 732 O O . ILE A 1 91 ? 14.270 0.022 -15.545 1.00 93.88 91 ILE A O 1
ATOM 736 N N . ARG A 1 92 ? 14.010 -0.497 -13.373 1.00 96.19 92 ARG A N 1
ATOM 737 C CA . ARG A 1 92 ? 13.114 -1.627 -13.632 1.00 96.19 92 ARG A CA 1
ATOM 738 C C . ARG A 1 92 ? 11.674 -1.155 -13.764 1.00 96.19 92 ARG A C 1
ATOM 740 O O . ARG A 1 92 ? 11.225 -0.245 -13.062 1.00 96.19 92 ARG A O 1
ATOM 747 N N . GLU A 1 93 ? 10.941 -1.821 -14.640 1.00 97.88 93 GLU A N 1
ATOM 748 C CA . GLU A 1 93 ? 9.516 -1.61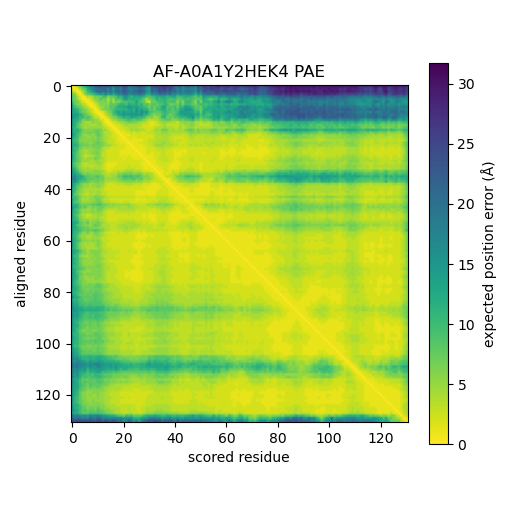7 -14.849 1.00 97.88 93 GLU A CA 1
ATOM 749 C C . GLU A 1 93 ? 8.773 -2.951 -14.783 1.00 97.88 93 GLU A C 1
ATOM 751 O O . GLU A 1 93 ? 9.263 -3.970 -15.265 1.00 97.88 93 GLU A O 1
ATOM 756 N N . GLY A 1 94 ? 7.563 -2.925 -14.233 1.00 98.25 94 GLY A N 1
ATOM 757 C CA . GLY A 1 94 ? 6.637 -4.050 -14.213 1.00 98.25 94 GLY A CA 1
ATOM 758 C C . GLY A 1 94 ? 5.432 -3.785 -15.112 1.00 98.25 94 GLY A C 1
ATOM 759 O O . GLY A 1 94 ? 4.916 -2.667 -15.146 1.00 98.25 94 GLY A O 1
ATOM 760 N N . GLN A 1 95 ? 4.957 -4.793 -15.839 1.00 98.50 95 GLN A N 1
ATOM 761 C CA . GLN A 1 95 ? 3.751 -4.695 -16.656 1.00 98.50 95 GLN A CA 1
ATOM 762 C C . GLN A 1 95 ? 2.505 -4.988 -15.816 1.00 98.50 95 GLN A C 1
ATOM 764 O O . GLN A 1 95 ? 2.394 -6.027 -15.165 1.00 98.50 95 GLN A O 1
ATOM 769 N N . CYS A 1 96 ? 1.540 -4.069 -15.831 1.00 98.25 96 CYS A N 1
ATOM 770 C CA . CYS A 1 96 ? 0.272 -4.223 -15.122 1.00 98.25 96 CYS A CA 1
ATOM 771 C C . CYS A 1 96 ? -0.702 -5.125 -15.881 1.00 98.25 96 CYS A C 1
ATOM 773 O O . CYS A 1 96 ? -1.082 -4.799 -17.000 1.00 98.25 96 CYS A O 1
ATOM 775 N N . HIS A 1 97 ? -1.193 -6.184 -15.228 1.00 96.50 97 HIS A N 1
ATOM 776 C CA . HIS A 1 97 ? -2.200 -7.103 -15.785 1.00 96.50 97 HIS A CA 1
ATOM 777 C C . HIS A 1 97 ? -3.511 -6.418 -16.195 1.00 96.50 97 HIS A C 1
ATOM 779 O O . HIS A 1 97 ? -4.286 -6.968 -16.969 1.00 96.50 97 HIS A O 1
ATOM 785 N N . LYS A 1 98 ? -3.799 -5.243 -15.624 1.00 95.50 98 LYS A N 1
ATOM 786 C CA . LYS A 1 98 ? -5.083 -4.566 -15.792 1.00 95.50 98 LYS A CA 1
ATOM 787 C C . LYS A 1 98 ? -5.060 -3.475 -16.848 1.00 95.50 98 LYS A C 1
ATOM 789 O O . LYS A 1 98 ? -5.943 -3.417 -17.692 1.00 95.50 98 LYS A O 1
ATOM 794 N N . CYS A 1 99 ? -4.081 -2.575 -16.779 1.00 97.06 99 CYS A N 1
ATOM 795 C CA . CYS A 1 99 ? -3.970 -1.471 -17.737 1.00 97.06 99 CYS A CA 1
ATOM 796 C C . CYS A 1 99 ? -2.922 -1.707 -18.829 1.00 97.06 99 CYS A C 1
ATOM 798 O O . CYS A 1 99 ? -2.769 -0.848 -19.693 1.00 97.06 99 CYS A O 1
ATOM 800 N N . ASN A 1 100 ? -2.185 -2.823 -18.776 1.00 97.00 100 ASN A N 1
ATOM 801 C CA . ASN A 1 100 ? -1.129 -3.210 -19.718 1.00 97.00 100 ASN A CA 1
ATOM 802 C C . ASN A 1 100 ? 0.036 -2.211 -19.845 1.00 97.00 100 ASN A C 1
ATOM 804 O O . ASN A 1 100 ? 0.880 -2.351 -20.729 1.00 97.00 100 ASN A O 1
ATOM 808 N N . LYS A 1 101 ? 0.117 -1.217 -18.950 1.00 97.94 101 LYS A N 1
ATOM 809 C CA . LYS A 1 101 ? 1.208 -0.238 -18.905 1.00 97.94 101 LYS A CA 1
ATOM 810 C C . LYS A 1 101 ? 2.413 -0.798 -18.159 1.00 97.94 101 LYS A C 1
ATOM 812 O O . LYS A 1 101 ? 2.254 -1.525 -17.177 1.00 97.94 101 LYS A O 1
ATOM 817 N N . TRP A 1 102 ? 3.594 -0.382 -18.601 1.00 98.00 102 TRP A N 1
ATOM 818 C CA . TRP A 1 102 ? 4.841 -0.531 -17.861 1.00 98.00 102 TRP A CA 1
ATOM 819 C C . TRP A 1 102 ? 4.917 0.545 -16.779 1.00 98.00 102 TRP A C 1
ATOM 821 O O . TRP A 1 102 ? 4.688 1.726 -17.045 1.00 98.00 102 TRP A O 1
ATOM 831 N N . VAL A 1 103 ? 5.150 0.118 -15.543 1.00 97.50 103 VAL A N 1
ATOM 832 C CA . VAL A 1 103 ? 5.137 0.958 -14.346 1.00 97.50 103 VAL A CA 1
ATOM 833 C C . VAL A 1 103 ? 6.506 0.865 -13.681 1.00 97.50 103 VAL A C 1
ATOM 835 O O . VAL A 1 103 ? 6.972 -0.253 -13.469 1.00 97.50 103 VAL A O 1
ATOM 838 N N . PRO A 1 104 ? 7.130 1.989 -13.296 1.00 96.19 104 PRO A N 1
ATOM 839 C CA . PRO A 1 104 ? 8.381 1.973 -12.545 1.00 96.19 104 PRO A CA 1
ATOM 840 C C . PRO A 1 104 ? 8.284 1.134 -11.266 1.00 96.19 104 PRO A C 1
ATOM 842 O O . PRO A 1 104 ? 7.343 1.296 -10.484 1.00 96.19 104 PRO A O 1
ATOM 845 N N . LEU A 1 105 ? 9.271 0.267 -11.052 1.00 96.25 105 LEU A N 1
ATOM 846 C CA . LEU A 1 105 ? 9.464 -0.485 -9.807 1.00 96.25 105 LEU A CA 1
ATOM 847 C C . LEU A 1 105 ? 10.504 0.185 -8.905 1.00 96.25 105 LEU A C 1
ATOM 849 O O . LEU A 1 105 ? 10.411 0.092 -7.686 1.00 96.25 105 LEU A O 1
ATOM 853 N N . ASP A 1 106 ? 11.446 0.905 -9.508 1.00 92.81 106 ASP A N 1
ATOM 854 C CA . ASP A 1 106 ? 12.537 1.583 -8.817 1.00 92.81 106 ASP A CA 1
ATOM 855 C C . ASP A 1 106 ? 12.314 3.107 -8.759 1.00 92.81 106 ASP A C 1
ATOM 857 O O . ASP A 1 106 ? 11.586 3.677 -9.585 1.00 92.81 106 ASP A O 1
ATOM 861 N N . PRO A 1 107 ? 12.950 3.810 -7.803 1.00 88.06 107 PRO A N 1
ATOM 862 C CA . PRO A 1 107 ? 12.973 5.264 -7.810 1.00 88.06 107 PRO A CA 1
ATOM 863 C C . PRO A 1 107 ? 13.729 5.804 -9.035 1.00 88.06 107 PRO A C 1
ATOM 865 O O . PRO A 1 107 ? 14.773 5.287 -9.418 1.00 88.06 107 PRO A O 1
ATOM 868 N N . ALA A 1 108 ? 13.265 6.927 -9.594 1.00 83.44 108 ALA A N 1
ATOM 869 C CA . ALA A 1 108 ? 13.948 7.603 -10.708 1.00 83.44 108 ALA A CA 1
ATOM 870 C C . ALA A 1 108 ? 15.335 8.171 -10.337 1.00 83.44 108 ALA A C 1
ATOM 872 O O . ALA A 1 108 ? 16.133 8.498 -11.210 1.00 83.44 108 ALA A O 1
ATOM 873 N N . ARG A 1 109 ? 15.614 8.338 -9.040 1.00 84.38 109 ARG A N 1
ATOM 874 C CA . ARG A 1 109 ? 16.927 8.715 -8.506 1.00 84.38 109 ARG A CA 1
ATOM 875 C C . ARG A 1 109 ? 17.344 7.683 -7.462 1.00 84.38 109 ARG A C 1
ATOM 877 O O . ARG A 1 109 ? 16.472 7.265 -6.706 1.00 84.38 109 ARG A O 1
ATOM 884 N N . PRO A 1 110 ? 18.633 7.320 -7.351 1.00 81.19 110 PRO A N 1
ATOM 885 C CA . PRO A 1 110 ? 19.095 6.399 -6.319 1.00 81.19 110 PRO A CA 1
ATOM 886 C C . PRO A 1 110 ? 18.831 6.989 -4.930 1.00 81.19 110 PRO A C 1
ATOM 888 O O . PRO A 1 110 ? 19.514 7.908 -4.483 1.00 81.19 110 PRO A O 1
ATOM 891 N N . THR A 1 111 ? 17.799 6.493 -4.258 1.00 85.94 111 THR A N 1
ATOM 892 C CA . THR A 1 111 ? 17.461 6.865 -2.887 1.00 85.94 111 THR A CA 1
ATOM 893 C C . THR A 1 111 ? 17.175 5.607 -2.092 1.00 85.94 111 THR A C 1
ATOM 895 O O . THR A 1 111 ? 16.708 4.602 -2.628 1.00 85.94 111 THR A O 1
ATOM 898 N N . VAL A 1 112 ? 17.454 5.656 -0.791 1.00 85.62 112 VAL A N 1
ATOM 899 C CA . VAL A 1 112 ? 17.077 4.565 0.104 1.00 85.62 112 VAL A CA 1
ATOM 900 C C . VAL A 1 112 ? 15.566 4.613 0.284 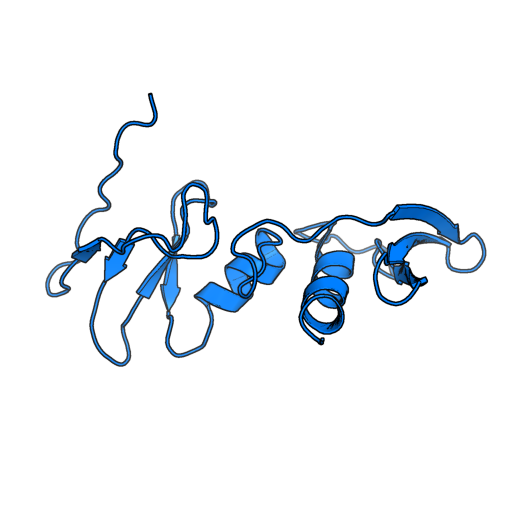1.00 85.62 112 VAL A C 1
ATOM 902 O O . VAL A 1 112 ? 15.014 5.563 0.844 1.00 85.62 112 VAL A O 1
ATOM 905 N N . VAL A 1 113 ? 14.893 3.583 -0.212 1.00 88.62 113 VAL A N 1
ATOM 906 C CA . VAL A 1 113 ? 13.449 3.417 -0.079 1.00 88.62 113 VAL A CA 1
ATOM 907 C C . VAL A 1 113 ? 13.211 2.339 0.967 1.00 88.62 113 VAL A C 1
ATOM 909 O O . VAL A 1 113 ? 13.733 1.237 0.854 1.00 88.62 113 VAL A O 1
ATOM 912 N N . LYS A 1 114 ? 12.418 2.654 1.998 1.00 89.00 114 LYS A N 1
ATOM 913 C CA . LYS A 1 114 ? 12.125 1.711 3.096 1.00 89.00 114 LYS A CA 1
ATOM 914 C C . LYS A 1 114 ? 11.406 0.443 2.625 1.00 89.00 114 LYS A C 1
ATOM 916 O O . LYS A 1 114 ? 11.526 -0.592 3.262 1.00 89.00 114 LYS A O 1
ATOM 921 N N . VAL A 1 115 ? 10.637 0.563 1.546 1.00 93.44 115 VAL A N 1
ATOM 922 C CA . VAL A 1 115 ? 9.833 -0.501 0.944 1.00 93.44 115 VAL A CA 1
ATOM 923 C C . VAL A 1 115 ? 10.085 -0.474 -0.562 1.00 93.44 115 VAL A C 1
ATOM 925 O O . VAL A 1 115 ? 9.538 0.408 -1.233 1.00 93.44 115 VAL A O 1
ATOM 928 N N . PRO A 1 116 ? 10.916 -1.376 -1.100 1.00 92.00 116 PRO A N 1
ATOM 929 C CA . PRO A 1 116 ? 11.244 -1.404 -2.526 1.00 92.00 116 PRO A CA 1
ATOM 930 C C . PRO A 1 116 ? 10.003 -1.435 -3.434 1.00 92.00 116 PRO A C 1
ATOM 932 O O . PRO A 1 116 ? 9.927 -0.711 -4.421 1.00 92.00 116 PRO A O 1
ATOM 935 N N . GLU A 1 117 ? 8.969 -2.180 -3.048 1.00 95.12 117 GLU A N 1
ATOM 936 C CA . GLU A 1 117 ? 7.754 -2.426 -3.832 1.00 95.12 117 GLU A CA 1
ATOM 937 C C . GLU A 1 117 ? 6.756 -1.252 -3.824 1.00 95.12 117 GLU A C 1
ATOM 939 O O . GLU A 1 117 ? 5.733 -1.286 -4.517 1.00 95.12 117 GLU A O 1
ATOM 944 N N . ILE A 1 118 ? 7.023 -0.183 -3.063 1.00 95.50 118 ILE A N 1
ATOM 945 C CA . ILE A 1 118 ? 6.063 0.911 -2.846 1.00 95.50 118 ILE A CA 1
ATOM 946 C C . ILE A 1 118 ? 5.623 1.595 -4.149 1.00 95.50 118 ILE A C 1
ATOM 948 O O . ILE A 1 118 ? 4.493 2.083 -4.242 1.00 95.50 118 ILE A O 1
ATOM 952 N N . TYR A 1 119 ? 6.491 1.646 -5.163 1.00 95.75 119 TYR A N 1
ATOM 953 C CA . TYR A 1 119 ? 6.172 2.238 -6.465 1.00 95.75 119 TYR A CA 1
ATOM 954 C C . TYR A 1 119 ? 5.095 1.435 -7.190 1.00 95.75 119 TYR A C 1
ATOM 956 O O . TYR A 1 119 ? 4.100 2.007 -7.651 1.00 95.75 119 TYR A O 1
ATOM 964 N N . TRP A 1 120 ? 5.232 0.108 -7.178 1.00 97.44 120 TRP A N 1
ATOM 965 C CA . TRP A 1 120 ? 4.221 -0.797 -7.701 1.00 97.44 120 TRP A CA 1
ATOM 966 C C . TRP A 1 120 ? 2.912 -0.686 -6.920 1.00 97.44 120 TRP A C 1
ATOM 968 O O . TRP A 1 120 ? 1.846 -0.514 -7.510 1.00 97.44 120 TRP A O 1
ATOM 978 N N . TRP A 1 121 ? 2.969 -0.701 -5.586 1.00 97.31 121 TRP A N 1
ATOM 979 C CA . TRP A 1 121 ? 1.762 -0.642 -4.753 1.00 97.31 121 TRP A CA 1
ATOM 980 C C . TRP A 1 121 ? 0.987 0.670 -4.915 1.00 97.31 121 TRP A C 1
ATOM 982 O O . TRP A 1 121 ? -0.243 0.656 -4.947 1.00 97.31 121 TRP A O 1
ATOM 992 N N . LYS A 1 122 ? 1.674 1.802 -5.126 1.00 95.88 122 LYS A N 1
ATOM 993 C CA . LYS A 1 122 ? 1.033 3.081 -5.489 1.00 95.88 122 LYS A CA 1
ATOM 994 C C . LYS A 1 122 ? 0.261 3.004 -6.801 1.00 95.88 122 LYS A C 1
ATOM 996 O O . LYS A 1 122 ? -0.801 3.619 -6.916 1.00 95.88 122 LYS A O 1
ATOM 1001 N N . HIS A 1 123 ? 0.774 2.274 -7.787 1.00 96.88 123 HIS A N 1
ATOM 1002 C CA . HIS A 1 123 ? 0.041 2.016 -9.020 1.00 96.88 123 HIS A CA 1
ATOM 1003 C C . HIS A 1 123 ? -1.142 1.075 -8.775 1.00 96.88 123 HIS A C 1
ATOM 1005 O O . HIS A 1 123 ? -2.278 1.418 -9.109 1.00 96.88 123 HIS A O 1
ATOM 1011 N N . ALA A 1 124 ? -0.889 -0.078 -8.153 1.00 96.94 124 ALA A N 1
ATOM 1012 C CA . ALA A 1 124 ? -1.885 -1.106 -7.879 1.00 96.94 124 ALA A CA 1
ATOM 1013 C C . ALA A 1 124 ? -3.088 -0.551 -7.098 1.00 96.94 124 ALA A C 1
ATOM 1015 O O . ALA A 1 124 ? -4.231 -0.780 -7.489 1.00 96.94 124 ALA A O 1
ATOM 1016 N N . GLN A 1 125 ? -2.853 0.272 -6.072 1.00 95.06 125 GLN A N 1
ATOM 1017 C CA . GLN A 1 125 ? -3.903 0.935 -5.292 1.00 95.06 125 GLN A CA 1
ATOM 1018 C C . GLN A 1 125 ? -4.869 1.747 -6.170 1.00 95.06 125 GLN A C 1
ATOM 1020 O O . GLN A 1 125 ? -6.086 1.686 -5.974 1.00 95.06 125 GLN A O 1
ATOM 1025 N N . LYS A 1 126 ? -4.347 2.483 -7.158 1.00 94.56 126 LYS A N 1
ATOM 1026 C CA . LYS A 1 126 ? -5.143 3.338 -8.056 1.00 94.56 126 LYS A CA 1
ATOM 1027 C C . LYS A 1 126 ? -5.751 2.576 -9.229 1.00 94.56 126 LYS A C 1
ATOM 1029 O O . LYS A 1 126 ? -6.818 2.954 -9.707 1.00 94.56 126 LYS A O 1
ATOM 1034 N N . CYS A 1 127 ? -5.049 1.565 -9.735 1.00 95.94 127 CYS A N 1
ATOM 1035 C CA . CYS A 1 127 ? -5.422 0.844 -10.948 1.00 95.94 127 CYS A CA 1
ATOM 1036 C C . CYS A 1 127 ? -6.293 -0.377 -10.634 1.00 95.94 127 CYS A C 1
ATOM 1038 O O . CYS A 1 127 ? -7.384 -0.523 -11.186 1.00 95.94 127 CYS A O 1
ATOM 1040 N N . HIS A 1 128 ? -5.872 -1.235 -9.704 1.00 93.19 128 HIS A N 1
ATOM 1041 C CA . HIS A 1 128 ? -6.543 -2.509 -9.428 1.00 93.19 128 HIS A CA 1
ATOM 1042 C C . HIS A 1 128 ? -7.911 -2.319 -8.749 1.00 93.19 128 HIS A C 1
ATOM 1044 O O . HIS A 1 128 ? -8.763 -3.192 -8.867 1.00 93.19 128 HIS A O 1
ATOM 1050 N N . SER A 1 129 ? -8.175 -1.153 -8.151 1.00 80.56 129 SER A N 1
ATOM 1051 C CA . SER A 1 129 ? -9.451 -0.813 -7.502 1.00 80.56 129 SER A CA 1
ATOM 1052 C C . SER A 1 129 ? -10.578 -0.356 -8.445 1.00 80.56 129 SER A C 1
ATOM 1054 O O . SER A 1 129 ? -11.742 -0.450 -8.067 1.00 80.56 129 SER A O 1
ATOM 1056 N N . LYS A 1 130 ? -10.277 0.132 -9.658 1.00 67.75 130 LYS A N 1
ATOM 1057 C CA . LYS A 1 130 ? -11.286 0.688 -10.589 1.00 67.75 130 LYS A CA 1
ATOM 1058 C C . LYS A 1 130 ? -11.886 -0.391 -11.490 1.00 67.75 130 LYS A C 1
ATOM 1060 O O . LYS A 1 130 ? -11.114 -1.001 -12.210 1.00 67.75 130 LYS A O 1
ATOM 1065 N N . LYS A 1 131 ? -13.192 -0.660 -11.450 1.00 54.25 131 LYS A N 1
ATOM 1066 C CA . LYS A 1 131 ? -13.816 -1.591 -12.413 1.00 54.25 131 LYS A CA 1
ATOM 1067 C C . LYS A 1 131 ? -13.573 -1.145 -13.852 1.00 54.25 131 LYS A C 1
ATOM 1069 O O . LYS A 1 131 ? -13.610 0.085 -14.078 1.00 54.25 131 LYS A O 1
#

InterPro domains:
  IPR028012 Transcription regulator Rua1, C-terminal [PF14616] (25-128)

Foldseek 3Di:
DPDPDDDDDDPPKDKDADDAPDPQLQLDARIWIDDDQQIWGWRVVDVVIDIDGPVVCRSVCCCLQVVQAAPVPSGHQDFAPDWDQDPVLRFIWGQDPQPRDTWTQQDSDDDDDPDSRRRVSVVSRVGVPDD

Sequence (131 aa):
MHESYVPEAKPGTELARGELRFPGDLYTPLWKRGTARNKEAMCRLCPPEQWFCVKISAYWYHLHFLHGVSSATGVPFTGPVAERYNADLRIREGQCHKCNKWVPLDPARPTVVKVPEIYWWKHAQKCHSKK

Mean predicted aligned error: 5.57 Å